Protein AF-C4V3V7-F1 (afdb_monomer)

Solvent-accessible surface area (backbone atoms only — not comparable to full-atom values): 4090 Å² total; per-residue (Å²): 129,79,98,53,101,74,85,86,87,72,66,64,66,59,52,46,50,52,51,52,58,53,56,74,76,46,62,93,82,61,85,84,83,86,82,45,62,71,41,33,76,74,65,39,31,67,64,52,51,49,45,52,51,64,74,61,60,71,83,83,125

Radius of gyration: 14.08 Å; Cα contacts (8 Å, |Δi|>4): 32; chains: 1; bounding box: 35×21×43 Å

Mean predicted aligned error: 4.58 Å

Secondary structure (DSSP, 8-state):
--SSS------HHHHHHHHHHHHHHS-TT-------HHHHHHT-HHHHHHHHHHHH-----

InterPro domains:
  IPR000821 Alanine racemase [PTHR30511] (1-56)
  IPR001608 Alanine racemase, N-terminal [PF01168] (10-56)
  IPR020622 Alanine racemase, pyridoxal-phosphate attachment site [PS00395] (34-44)
  IPR029066 PLP-binding barrel [G3DSA:3.20.20.10] (12-57)
  IPR029066 PLP-binding barrel [SSF51419] (10-56)

Organism: NCBI:txid638302

Structure (mmCIF, N/CA/C/O backbone):
data_AF-C4V3V7-F1
#
_entry.id   AF-C4V3V7-F1
#
loop_
_atom_site.group_PDB
_atom_site.id
_atom_site.type_symbol
_atom_site.label_atom_id
_atom_site.label_alt_id
_atom_site.label_comp_id
_atom_site.label_asym_id
_atom_site.label_entity_id
_atom_site.label_seq_id
_atom_site.pdbx_PDB_ins_code
_atom_site.Cartn_x
_atom_site.Cartn_y
_atom_site.Cartn_z
_atom_site.occupancy
_atom_site.B_iso_or_equiv
_atom_site.auth_seq_id
_atom_site.auth_comp_id
_atom_site.auth_asym_id
_atom_site.auth_atom_id
_atom_site.pdbx_PDB_model_num
ATOM 1 N N . MET A 1 1 ? 5.581 -8.683 -20.200 1.00 60.91 1 MET A N 1
ATOM 2 C CA . MET A 1 1 ? 6.827 -8.045 -19.727 1.00 60.91 1 MET A CA 1
ATOM 3 C C .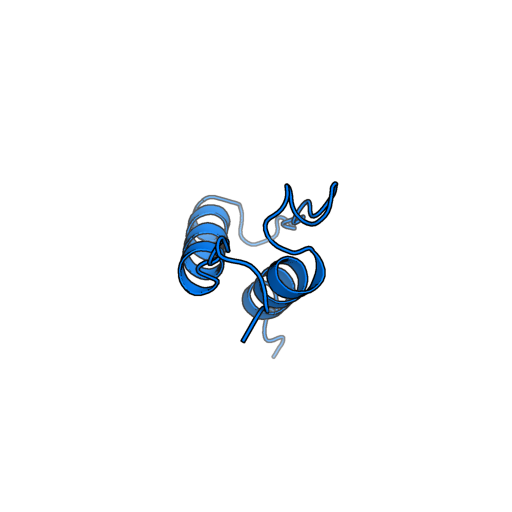 MET A 1 1 ? 6.963 -6.703 -20.427 1.00 60.91 1 MET A C 1
ATOM 5 O O . MET A 1 1 ? 6.715 -6.670 -21.629 1.00 60.91 1 MET A O 1
ATOM 9 N N . PRO A 1 2 ? 7.238 -5.603 -19.710 1.00 70.94 2 PRO A N 1
ATOM 10 C CA . PRO A 1 2 ? 7.373 -4.289 -20.332 1.00 70.94 2 PRO A CA 1
ATOM 11 C C . PRO A 1 2 ? 8.495 -4.307 -21.383 1.00 70.94 2 PRO A C 1
ATOM 13 O O . PRO A 1 2 ? 9.574 -4.830 -21.134 1.00 70.94 2 PRO A O 1
ATOM 16 N N . ASN A 1 3 ? 8.244 -3.724 -22.559 1.00 80.00 3 ASN A N 1
ATOM 17 C CA . ASN A 1 3 ? 9.203 -3.600 -23.672 1.00 80.00 3 ASN A CA 1
ATOM 18 C C . ASN A 1 3 ? 10.237 -2.471 -23.431 1.00 80.00 3 ASN A C 1
ATOM 20 O O . ASN A 1 3 ? 10.629 -1.744 -24.339 1.00 80.00 3 ASN A O 1
ATOM 24 N N . ARG A 1 4 ? 10.613 -2.222 -22.173 1.00 82.50 4 ARG A N 1
ATOM 25 C CA . ARG A 1 4 ? 11.509 -1.124 -21.790 1.00 82.50 4 ARG A CA 1
ATOM 26 C C . ARG A 1 4 ? 12.511 -1.638 -20.769 1.00 82.50 4 ARG A C 1
ATOM 28 O O . ARG A 1 4 ? 12.135 -2.355 -19.851 1.00 82.50 4 ARG A O 1
ATOM 35 N N . ALA A 1 5 ? 13.770 -1.237 -20.919 1.00 90.06 5 ALA A N 1
ATOM 36 C CA . ALA A 1 5 ? 14.894 -1.762 -20.143 1.00 90.06 5 ALA A CA 1
ATOM 37 C C . ALA A 1 5 ? 14.896 -1.390 -18.642 1.00 90.06 5 ALA A C 1
ATOM 39 O O . ALA A 1 5 ? 15.790 -1.817 -17.922 1.00 90.06 5 ALA A O 1
ATOM 40 N N . ALA A 1 6 ? 13.928 -0.601 -18.164 1.00 92.62 6 ALA A N 1
ATOM 41 C CA . ALA A 1 6 ? 13.830 -0.187 -16.768 1.00 92.62 6 ALA A CA 1
ATOM 42 C C . ALA A 1 6 ? 12.391 -0.315 -16.261 1.00 92.62 6 ALA A C 1
ATOM 44 O O . ALA A 1 6 ? 11.443 0.085 -16.945 1.00 92.62 6 ALA A O 1
ATOM 45 N N . TRP A 1 7 ? 12.251 -0.841 -15.046 1.00 94.00 7 TRP A N 1
ATOM 46 C CA . TRP A 1 7 ? 10.992 -0.965 -14.321 1.00 94.00 7 TRP A CA 1
ATOM 47 C C . TRP A 1 7 ? 11.216 -0.686 -12.833 1.00 94.00 7 TRP A C 1
ATOM 49 O O . TRP A 1 7 ? 12.341 -0.758 -12.341 1.00 94.00 7 TRP A O 1
ATOM 59 N N . ALA A 1 8 ? 10.132 -0.362 -12.134 1.00 94.56 8 ALA A N 1
ATOM 60 C CA . ALA A 1 8 ? 10.090 -0.301 -10.682 1.00 94.56 8 ALA A CA 1
ATOM 61 C C . ALA A 1 8 ? 9.164 -1.413 -10.187 1.00 94.56 8 ALA A C 1
ATOM 63 O O . ALA A 1 8 ? 8.069 -1.594 -10.723 1.00 94.56 8 ALA A O 1
ATOM 64 N N . GLU A 1 9 ? 9.617 -2.163 -9.190 1.00 96.25 9 GLU A N 1
ATOM 65 C CA . GLU A 1 9 ? 8.809 -3.164 -8.504 1.00 96.25 9 GLU A CA 1
ATOM 66 C C . GLU A 1 9 ? 8.353 -2.604 -7.161 1.00 96.25 9 GLU A C 1
ATOM 68 O O . GLU A 1 9 ? 9.131 -1.973 -6.446 1.00 96.25 9 GLU A O 1
ATOM 73 N N . ILE A 1 10 ? 7.081 -2.819 -6.837 1.00 97.81 10 ILE A N 1
ATOM 74 C CA . ILE A 1 10 ? 6.466 -2.332 -5.607 1.00 97.81 10 ILE A CA 1
ATOM 75 C C . ILE A 1 10 ? 6.065 -3.533 -4.758 1.00 97.81 10 ILE A C 1
ATOM 77 O O . ILE A 1 10 ? 5.242 -4.349 -5.176 1.00 97.81 10 ILE A O 1
ATOM 81 N N . ASP A 1 11 ? 6.609 -3.610 -3.545 1.00 98.44 11 ASP A N 1
ATOM 82 C CA . ASP A 1 11 ? 6.265 -4.650 -2.578 1.00 98.44 11 ASP A CA 1
ATOM 83 C C . ASP A 1 11 ? 4.950 -4.310 -1.852 1.00 98.44 11 ASP A C 1
ATOM 85 O O . ASP A 1 11 ? 4.884 -3.456 -0.961 1.00 98.44 11 ASP A O 1
ATOM 89 N N . LEU A 1 12 ? 3.875 -5.006 -2.229 1.00 98.25 12 LEU A N 1
ATOM 90 C CA . LEU A 1 12 ? 2.563 -4.861 -1.592 1.00 98.25 12 LEU A CA 1
ATOM 91 C C . LEU A 1 12 ? 2.509 -5.472 -0.181 1.00 98.25 12 LEU A C 1
ATOM 93 O O . LEU A 1 12 ? 1.702 -5.036 0.642 1.00 98.25 12 LEU A O 1
ATOM 97 N N . GL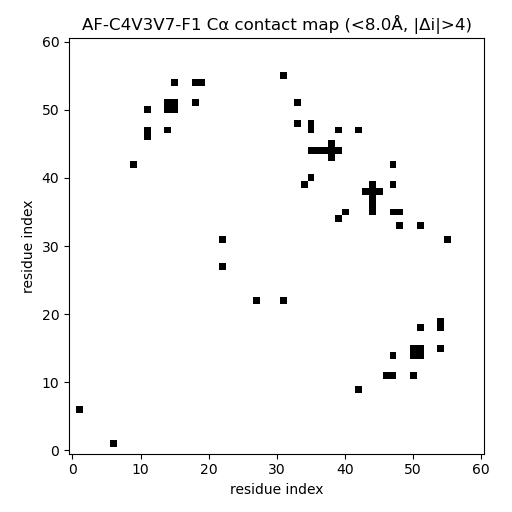Y A 1 13 ? 3.370 -6.446 0.123 1.00 98.44 13 GLY A N 1
ATOM 98 C CA . GLY A 1 13 ? 3.520 -7.015 1.461 1.00 98.44 13 GLY A CA 1
ATOM 99 C C . GLY A 1 13 ? 4.110 -6.001 2.439 1.00 98.44 13 GLY A C 1
ATOM 100 O O . GLY A 1 13 ? 3.614 -5.871 3.560 1.00 98.44 13 GLY A O 1
ATOM 101 N N . ALA A 1 14 ? 5.085 -5.208 1.991 1.00 98.62 14 ALA A N 1
ATOM 102 C CA . ALA A 1 14 ? 5.616 -4.087 2.762 1.00 98.62 14 ALA A CA 1
ATOM 103 C C . ALA A 1 14 ? 4.539 -3.023 3.044 1.00 98.62 14 ALA A C 1
ATOM 105 O O . ALA A 1 14 ? 4.429 -2.538 4.172 1.00 98.62 14 ALA A O 1
ATOM 106 N N . LEU A 1 15 ? 3.681 -2.702 2.065 1.00 98.06 15 LEU A N 1
ATOM 107 C CA . LEU A 1 15 ? 2.545 -1.795 2.284 1.00 98.06 15 LEU A CA 1
ATOM 108 C C . LEU A 1 15 ? 1.563 -2.339 3.334 1.00 98.06 15 LEU A C 1
ATOM 110 O O . LEU A 1 15 ? 1.146 -1.593 4.223 1.00 98.06 15 LEU A O 1
ATOM 114 N N . ALA A 1 16 ? 1.227 -3.629 3.267 1.00 98.31 16 ALA A N 1
ATOM 115 C CA . ALA A 1 16 ? 0.350 -4.277 4.241 1.00 98.31 16 ALA A CA 1
ATOM 116 C C . ALA A 1 16 ? 0.960 -4.278 5.653 1.00 98.31 16 ALA A C 1
ATOM 118 O O . ALA A 1 16 ? 0.288 -3.941 6.630 1.00 98.31 16 ALA A O 1
ATOM 119 N N . HIS A 1 17 ? 2.252 -4.598 5.767 1.00 98.56 17 HIS A N 1
ATOM 120 C CA . HIS A 1 17 ? 2.988 -4.535 7.029 1.00 98.56 17 HIS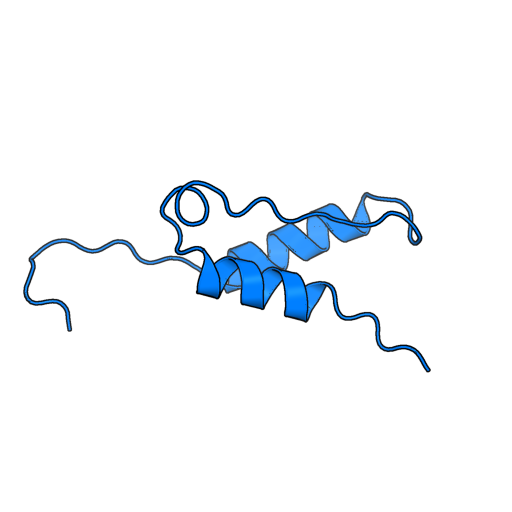 A CA 1
ATOM 121 C C . HIS A 1 17 ? 2.949 -3.124 7.635 1.00 98.56 17 HIS A C 1
ATOM 123 O O . HIS A 1 17 ? 2.549 -2.959 8.788 1.00 98.56 17 HIS A O 1
ATOM 129 N N . ASN A 1 18 ? 3.263 -2.098 6.839 1.00 98.25 18 ASN A N 1
ATOM 130 C CA . ASN A 1 18 ? 3.251 -0.702 7.281 1.00 98.25 18 ASN A CA 1
ATOM 131 C C . ASN A 1 18 ? 1.860 -0.253 7.745 1.00 98.25 18 ASN A C 1
ATOM 133 O O . ASN A 1 18 ? 1.734 0.447 8.751 1.00 98.25 18 ASN A O 1
ATOM 137 N N . TYR A 1 19 ? 0.803 -0.679 7.048 1.00 97.69 19 TYR A N 1
ATOM 138 C CA . TYR A 1 19 ? -0.568 -0.409 7.473 1.00 97.69 19 TYR A CA 1
ATOM 139 C C . TYR A 1 19 ? -0.843 -0.988 8.869 1.00 97.69 19 TYR A C 1
ATOM 141 O O . TYR A 1 19 ? -1.357 -0.278 9.738 1.00 97.69 19 TYR A O 1
ATOM 149 N N . ARG A 1 20 ? -0.478 -2.256 9.111 1.00 96.94 20 ARG A N 1
ATOM 150 C CA . ARG A 1 20 ? -0.667 -2.932 10.408 1.00 96.94 20 ARG A CA 1
ATOM 151 C C . ARG A 1 20 ? 0.134 -2.268 11.527 1.00 96.94 20 ARG A C 1
ATOM 153 O O . ARG A 1 20 ? -0.399 -2.098 12.622 1.00 96.94 20 ARG A O 1
ATOM 160 N N . GLU A 1 21 ? 1.358 -1.829 11.242 1.00 98.31 21 GLU A N 1
ATOM 161 C CA . GLU A 1 21 ? 2.195 -1.085 12.191 1.00 98.31 21 GLU A CA 1
ATOM 162 C C . GLU A 1 21 ? 1.588 0.265 12.580 1.00 98.31 21 GLU A C 1
ATOM 164 O O . GLU A 1 21 ? 1.568 0.631 13.753 1.00 98.31 21 GLU A O 1
ATOM 169 N N . ILE A 1 22 ? 1.034 1.013 11.625 1.00 97.31 22 ILE A N 1
ATOM 170 C CA . ILE A 1 22 ? 0.315 2.253 11.944 1.00 97.31 22 ILE A CA 1
ATOM 171 C C . ILE A 1 22 ? -0.945 1.924 12.749 1.00 97.31 22 ILE A C 1
ATOM 173 O O . ILE A 1 22 ? -1.249 2.586 13.743 1.00 97.31 22 ILE A O 1
ATOM 177 N N . ARG A 1 23 ? -1.674 0.876 12.351 1.00 95.50 23 ARG A N 1
ATOM 178 C CA . ARG A 1 23 ? -2.914 0.459 13.003 1.00 95.50 23 ARG A CA 1
ATOM 179 C C . ARG A 1 23 ? -2.706 0.047 14.462 1.00 95.50 23 ARG A C 1
ATOM 181 O O . ARG A 1 23 ? -3.572 0.349 15.281 1.00 95.50 23 ARG A O 1
ATOM 188 N N . SER A 1 24 ? -1.591 -0.604 14.791 1.00 96.38 24 SER A N 1
ATOM 189 C CA . SER A 1 24 ? -1.264 -1.027 16.160 1.00 96.38 24 SER A CA 1
ATOM 190 C C . SER A 1 24 ? -0.952 0.150 17.094 1.00 96.38 24 SER A C 1
ATOM 192 O O . SER A 1 24 ? -1.107 0.027 18.308 1.00 96.38 24 SER A O 1
ATOM 194 N N . ARG A 1 25 ? -0.572 1.306 16.532 1.00 97.75 25 ARG A N 1
ATOM 195 C CA . ARG A 1 25 ? -0.151 2.508 17.272 1.00 97.75 25 ARG A CA 1
ATOM 196 C C . ARG A 1 25 ? -1.254 3.551 17.459 1.00 97.75 25 ARG A C 1
ATOM 198 O O . ARG A 1 25 ? -1.064 4.501 18.214 1.00 97.75 25 ARG A O 1
ATOM 205 N N . ILE A 1 26 ? -2.399 3.399 16.793 1.00 96.38 26 ILE A N 1
ATOM 206 C CA . ILE A 1 26 ? -3.539 4.320 16.912 1.00 96.38 26 ILE A CA 1
ATOM 207 C C . ILE A 1 26 ? -4.675 3.711 17.738 1.00 96.38 26 ILE A C 1
ATOM 209 O O . ILE A 1 26 ? -4.787 2.498 17.904 1.00 96.38 26 ILE A O 1
ATOM 213 N N . GLN A 1 27 ? -5.568 4.559 18.254 1.00 96.25 27 GLN A N 1
ATOM 214 C CA . GLN A 1 27 ? -6.736 4.095 19.003 1.00 96.25 27 GLN A CA 1
ATOM 215 C C . GLN A 1 27 ? -7.605 3.150 18.160 1.00 96.25 27 GLN A C 1
ATOM 217 O O . GLN A 1 27 ? -7.890 3.418 16.993 1.00 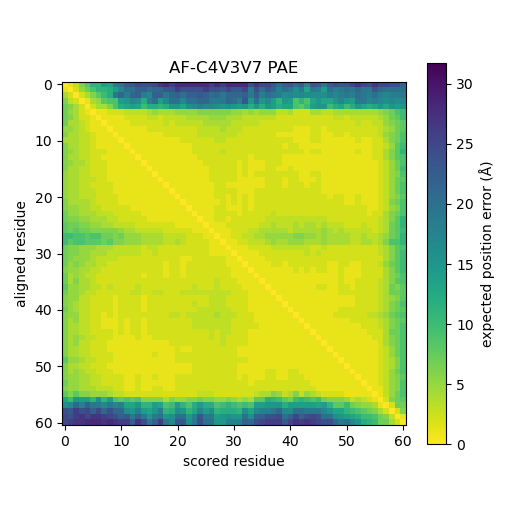96.25 27 GLN A O 1
ATOM 222 N N . LYS A 1 28 ?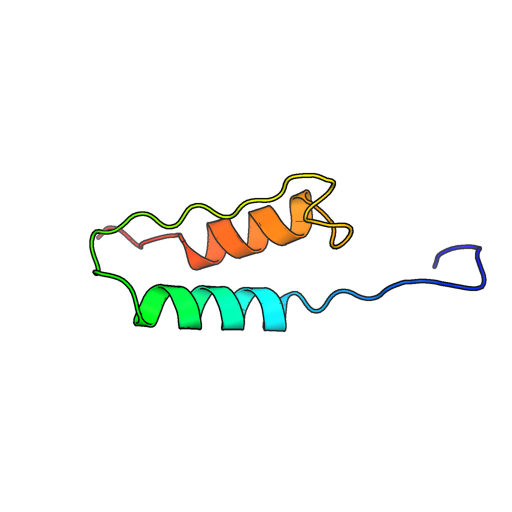 -8.140 2.091 18.783 1.00 88.75 28 LYS A N 1
ATOM 223 C CA . LYS A 1 28 ? -8.977 1.078 18.107 1.00 88.75 28 LYS A CA 1
ATOM 224 C C . LYS A 1 28 ? -10.195 1.650 17.366 1.00 88.75 28 LYS A C 1
ATOM 226 O O . LYS A 1 28 ? -10.694 1.017 16.444 1.00 88.75 28 LYS A O 1
ATOM 231 N N . ARG A 1 29 ? -10.699 2.825 17.743 1.00 91.00 29 ARG A N 1
ATOM 232 C CA . ARG A 1 29 ? -11.837 3.473 17.064 1.00 91.00 29 ARG A CA 1
ATOM 233 C C . ARG A 1 29 ? -11.428 4.566 16.075 1.00 91.00 29 ARG A C 1
ATOM 235 O O . ARG A 1 29 ? -12.282 5.052 15.341 1.00 91.00 29 ARG A O 1
ATOM 242 N N . ALA A 1 30 ? -10.151 4.943 16.034 1.00 94.94 30 ALA A N 1
ATOM 243 C CA . ALA A 1 30 ? -9.666 5.913 15.065 1.00 94.94 30 ALA A CA 1
ATOM 244 C C . ALA A 1 30 ? -9.777 5.333 13.651 1.00 94.94 30 ALA A C 1
ATOM 246 O O . ALA A 1 30 ? -9.453 4.164 13.415 1.00 94.94 30 ALA A O 1
ATOM 247 N N . LYS A 1 31 ? -10.238 6.158 12.710 1.00 93.19 31 LYS A N 1
ATOM 248 C CA . LYS A 1 31 ? -10.209 5.831 11.283 1.00 93.19 31 LYS A CA 1
ATOM 249 C C . LYS A 1 31 ? -8.801 6.078 10.750 1.00 93.19 31 LYS A C 1
ATOM 251 O O . LYS A 1 31 ? -8.169 7.060 11.131 1.00 93.19 31 LYS A O 1
ATOM 256 N N . LEU A 1 32 ? -8.337 5.209 9.857 1.00 94.75 32 LEU A N 1
ATOM 257 C CA . LEU A 1 32 ? -7.087 5.397 9.127 1.00 94.75 32 LEU A CA 1
ATOM 258 C C . LEU A 1 32 ? -7.417 5.777 7.680 1.00 94.75 32 LEU A C 1
ATOM 260 O O . LEU A 1 32 ? -8.223 5.111 7.036 1.00 94.75 32 LEU A O 1
ATOM 264 N N . CYS A 1 33 ? -6.828 6.868 7.192 1.00 96.19 33 CYS A N 1
ATOM 265 C CA . CYS A 1 33 ? -7.026 7.359 5.831 1.00 96.19 33 CYS A CA 1
ATOM 266 C C . CYS A 1 33 ? -5.739 7.146 5.028 1.00 96.19 33 CYS A C 1
ATOM 268 O O . CYS A 1 33 ? -4.741 7.823 5.274 1.00 96.19 33 CYS A O 1
ATOM 270 N N . ALA A 1 34 ? -5.749 6.197 4.090 1.00 97.19 34 ALA A N 1
ATOM 271 C CA . ALA A 1 34 ? -4.626 5.979 3.185 1.00 97.19 34 ALA A CA 1
ATOM 272 C C . ALA A 1 34 ? -4.622 7.051 2.085 1.00 97.19 34 ALA A C 1
ATOM 274 O O . ALA A 1 34 ? -5.556 7.147 1.288 1.00 97.19 34 ALA A O 1
ATOM 275 N N . VAL A 1 35 ? -3.569 7.867 2.035 1.00 98.06 35 VAL A N 1
ATOM 276 C CA . VAL A 1 35 ? -3.436 8.943 1.046 1.00 98.06 35 VAL A CA 1
ATOM 277 C C . VAL A 1 35 ? -2.745 8.399 -0.201 1.00 98.06 35 VAL A C 1
ATOM 279 O O . VAL A 1 35 ? -1.545 8.152 -0.192 1.00 98.06 35 VAL A O 1
ATOM 282 N N . VAL A 1 36 ? -3.498 8.253 -1.291 1.00 98.06 36 VAL A N 1
ATOM 283 C CA . VAL A 1 36 ? -3.013 7.673 -2.561 1.00 98.06 36 VAL A CA 1
ATOM 284 C C . VAL A 1 36 ? -2.906 8.697 -3.699 1.00 98.06 36 VAL A C 1
ATOM 286 O O . VAL A 1 36 ? -2.988 8.352 -4.877 1.00 98.06 36 VAL A O 1
ATOM 289 N N . LYS A 1 37 ? -2.728 9.982 -3.367 1.00 97.56 37 LYS A N 1
ATOM 290 C CA . LYS A 1 37 ? -2.520 11.043 -4.369 1.00 97.56 37 LYS A CA 1
ATOM 291 C C . LYS A 1 37 ? -1.266 10.781 -5.215 1.00 97.56 37 LYS A C 1
ATOM 293 O O . LYS A 1 37 ? -0.366 10.068 -4.777 1.00 97.56 37 LYS A O 1
ATOM 298 N N . ALA A 1 38 ? -1.201 11.402 -6.396 1.00 98.25 38 ALA A N 1
ATOM 299 C CA . ALA A 1 38 ? -0.071 11.268 -7.325 1.00 98.25 38 ALA A CA 1
ATOM 300 C C . ALA A 1 38 ? 0.296 9.795 -7.601 1.00 98.25 38 ALA A C 1
ATOM 302 O O . ALA A 1 38 ? 1.451 9.399 -7.476 1.00 98.25 38 ALA A O 1
ATOM 303 N N . ASP A 1 39 ? -0.719 8.983 -7.907 1.00 97.94 39 ASP A N 1
ATOM 304 C CA . ASP A 1 39 ? -0.585 7.543 -8.148 1.00 97.94 39 ASP A CA 1
ATOM 305 C C . ASP A 1 39 ? 0.055 6.770 -6.977 1.00 97.94 39 ASP A C 1
ATOM 307 O O . ASP A 1 39 ? 1.000 6.003 -7.148 1.00 97.94 39 ASP A O 1
ATOM 311 N N . ALA A 1 40 ? -0.412 7.038 -5.750 1.00 97.50 40 ALA A N 1
ATOM 312 C CA . ALA A 1 40 ? 0.247 6.604 -4.514 1.00 97.50 40 ALA A CA 1
ATOM 313 C C . ALA A 1 40 ? 1.745 6.955 -4.491 1.00 97.50 40 ALA A C 1
ATOM 315 O O . ALA A 1 40 ? 2.593 6.115 -4.204 1.00 97.50 40 ALA A O 1
ATOM 316 N N . TYR A 1 41 ? 2.077 8.210 -4.800 1.00 97.56 41 TYR A N 1
ATOM 317 C CA . TYR A 1 41 ? 3.462 8.686 -4.883 1.00 97.56 41 TYR A CA 1
ATOM 318 C C . TYR A 1 41 ? 4.324 7.859 -5.859 1.00 97.56 41 TYR A C 1
ATOM 320 O O . TYR A 1 41 ? 5.488 7.590 -5.577 1.00 97.56 41 TYR A O 1
ATOM 328 N N . GLY A 1 42 ? 3.742 7.422 -6.981 1.00 97.81 42 GLY A N 1
ATOM 329 C CA . GLY A 1 42 ? 4.404 6.594 -7.997 1.00 97.81 42 GLY A CA 1
ATOM 330 C C . GLY A 1 42 ? 4.452 5.090 -7.699 1.00 97.81 42 GLY A C 1
ATOM 331 O O . GLY A 1 42 ? 5.098 4.358 -8.443 1.00 97.81 42 GLY A O 1
ATOM 332 N N . HIS A 1 43 ? 3.778 4.619 -6.643 1.00 97.62 43 HIS A N 1
ATOM 333 C CA . HIS A 1 43 ? 3.724 3.197 -6.271 1.00 97.62 43 HIS A CA 1
ATOM 334 C C . HIS A 1 43 ? 2.515 2.456 -6.881 1.00 97.62 43 HIS A C 1
ATOM 336 O O . HIS A 1 43 ? 2.387 1.245 -6.717 1.00 97.62 43 HIS A O 1
ATOM 342 N N . GLY A 1 44 ? 1.612 3.163 -7.568 1.00 98.06 44 GLY A N 1
ATOM 343 C CA . GLY A 1 44 ? 0.387 2.612 -8.146 1.00 98.06 44 GLY A CA 1
ATOM 344 C C . GLY A 1 44 ? -0.818 2.757 -7.212 1.00 98.06 44 GLY A C 1
ATOM 345 O O . GLY A 1 44 ? -1.000 1.990 -6.262 1.00 98.06 44 GLY A O 1
ATOM 346 N N . ALA A 1 45 ? -1.700 3.715 -7.514 1.00 98.25 45 ALA A N 1
ATOM 347 C CA . ALA A 1 45 ? -2.817 4.112 -6.653 1.00 98.25 45 ALA A CA 1
ATOM 348 C C . ALA A 1 45 ? -3.797 2.969 -6.391 1.00 98.25 45 ALA A C 1
ATOM 350 O O . ALA A 1 45 ? -4.235 2.776 -5.260 1.00 98.25 45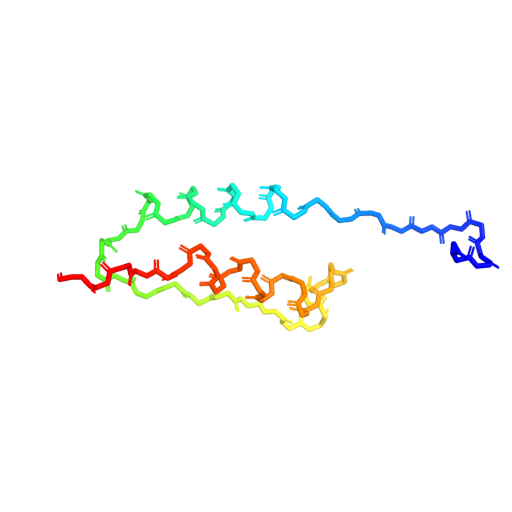 ALA A O 1
ATOM 351 N N . ILE A 1 46 ? -4.153 2.216 -7.437 1.00 98.38 46 ILE A N 1
ATOM 352 C CA . ILE A 1 46 ? -5.174 1.164 -7.349 1.00 98.38 46 ILE A 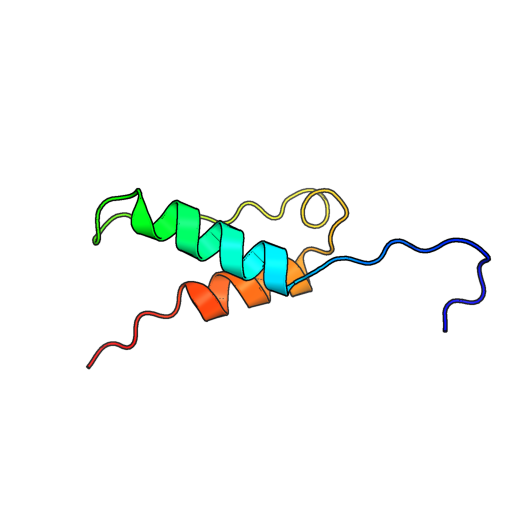CA 1
ATOM 353 C C . ILE A 1 46 ? -4.681 0.012 -6.472 1.00 98.38 46 ILE A C 1
ATOM 355 O O . ILE A 1 46 ? -5.411 -0.437 -5.587 1.00 98.38 46 ILE A O 1
ATOM 359 N N . ALA A 1 47 ? -3.448 -0.449 -6.692 1.00 98.19 47 ALA A N 1
ATOM 360 C CA . ALA A 1 47 ? -2.863 -1.534 -5.912 1.00 98.19 47 ALA A CA 1
ATOM 361 C C . ALA A 1 47 ? -2.702 -1.124 -4.439 1.00 98.19 47 ALA A C 1
ATOM 363 O O . ALA A 1 47 ? -3.165 -1.839 -3.551 1.00 98.19 47 ALA A O 1
ATOM 364 N N . ALA A 1 48 ? -2.156 0.068 -4.179 1.00 98.3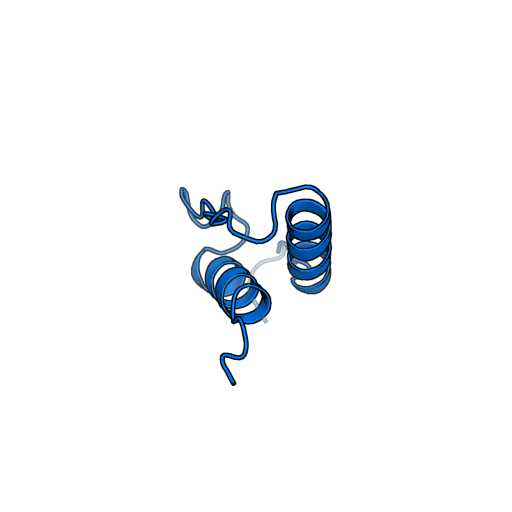8 48 ALA A N 1
ATOM 365 C CA . ALA A 1 48 ? -2.007 0.592 -2.823 1.00 98.38 48 ALA A CA 1
ATOM 366 C C . ALA A 1 48 ? -3.360 0.778 -2.108 1.00 98.38 48 ALA A C 1
ATOM 368 O O . ALA A 1 48 ? -3.510 0.393 -0.947 1.00 98.38 48 ALA A O 1
ATOM 369 N N . ALA A 1 49 ? -4.371 1.317 -2.800 1.00 98.12 49 ALA A N 1
ATOM 370 C CA . ALA A 1 49 ? -5.712 1.483 -2.243 1.00 98.12 49 ALA A CA 1
ATOM 371 C C . ALA A 1 49 ? -6.373 0.136 -1.924 1.00 98.12 49 ALA A C 1
ATOM 373 O O . ALA A 1 49 ? -7.036 0.015 -0.895 1.00 98.12 49 ALA A O 1
ATOM 374 N N . ARG A 1 50 ? -6.179 -0.888 -2.768 1.00 98.25 50 ARG A N 1
ATOM 375 C CA . ARG A 1 50 ? -6.686 -2.242 -2.510 1.00 98.25 50 ARG A CA 1
ATOM 376 C C . ARG A 1 50 ? -6.086 -2.820 -1.232 1.00 98.25 50 ARG A C 1
ATOM 378 O O . ARG A 1 50 ? -6.852 -3.252 -0.379 1.00 98.25 50 ARG A O 1
ATOM 385 N N . VAL A 1 51 ? -4.761 -2.747 -1.076 1.00 98.12 51 VAL A N 1
ATOM 386 C CA . VAL A 1 51 ? -4.071 -3.205 0.142 1.00 98.12 51 VAL A CA 1
ATOM 387 C C . VAL A 1 51 ? -4.634 -2.499 1.374 1.00 98.12 51 VAL A C 1
ATOM 389 O O . VAL A 1 51 ? -5.040 -3.157 2.325 1.00 98.12 51 VAL A O 1
ATOM 392 N N . ALA A 1 52 ? -4.743 -1.168 1.345 1.00 97.38 52 ALA A N 1
ATOM 393 C CA . ALA A 1 52 ? -5.277 -0.411 2.475 1.00 97.38 52 ALA A CA 1
ATOM 394 C C . ALA A 1 52 ? -6.737 -0.769 2.809 1.00 97.38 52 ALA A C 1
ATOM 396 O O . ALA A 1 52 ? -7.097 -0.845 3.984 1.00 97.38 52 ALA A O 1
ATOM 397 N N . LEU A 1 53 ? -7.584 -0.993 1.797 1.00 96.62 53 LEU A N 1
ATOM 398 C CA . LEU A 1 53 ? -8.963 -1.432 2.010 1.00 96.62 53 LEU A CA 1
ATOM 399 C C . LEU A 1 53 ? -9.014 -2.830 2.620 1.00 96.62 53 LEU A C 1
ATOM 401 O O . LEU A 1 53 ? -9.774 -3.034 3.559 1.00 96.62 53 LEU A O 1
ATOM 405 N N . ASP A 1 54 ? -8.219 -3.771 2.116 1.00 96.69 54 ASP A N 1
ATOM 406 C CA . ASP A 1 54 ? -8.233 -5.154 2.585 1.00 96.69 54 ASP A CA 1
ATOM 407 C C . ASP A 1 54 ? -7.692 -5.277 4.016 1.00 96.69 54 ASP A C 1
ATOM 409 O O . ASP A 1 54 ? -8.318 -5.946 4.835 1.00 96.69 54 ASP A O 1
ATOM 413 N N . GLU A 1 55 ? -6.638 -4.535 4.368 1.00 95.94 55 GLU A N 1
ATOM 414 C CA . GLU A 1 55 ? -6.146 -4.438 5.751 1.00 95.94 55 GLU A CA 1
ATOM 415 C C . GLU A 1 55 ? -7.098 -3.660 6.679 1.00 95.94 55 GLU A C 1
ATOM 417 O O . GLU A 1 55 ? -7.133 -3.871 7.893 1.00 95.94 55 GLU A O 1
ATOM 422 N N . GLY A 1 56 ? -7.876 -2.727 6.125 1.00 91.38 56 GLY A N 1
ATOM 423 C CA . GLY A 1 56 ? -8.840 -1.911 6.859 1.00 91.38 56 GLY A CA 1
ATOM 424 C C . GLY A 1 56 ? -10.201 -2.564 7.088 1.00 91.38 56 GLY A C 1
ATOM 425 O O . GLY A 1 56 ? -10.989 -2.044 7.887 1.00 91.38 56 GLY A O 1
ATOM 426 N N . ARG A 1 57 ? -10.498 -3.692 6.429 1.00 87.12 57 ARG A N 1
ATOM 427 C CA . ARG A 1 57 ? -11.741 -4.446 6.643 1.00 87.12 57 ARG A CA 1
ATOM 428 C C . ARG A 1 57 ? -11.789 -4.931 8.085 1.00 87.1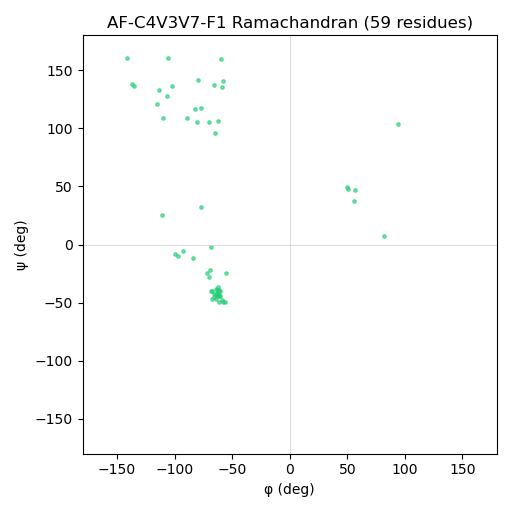2 57 ARG A C 1
ATOM 430 O O . ARG A 1 57 ? -11.118 -5.875 8.481 1.00 87.12 57 ARG A O 1
ATOM 437 N N . THR A 1 58 ? -12.635 -4.292 8.880 1.00 65.88 58 THR A N 1
ATOM 438 C CA . THR A 1 58 ? -13.006 -4.827 10.187 1.00 65.88 58 THR A CA 1
ATOM 439 C C . THR A 1 58 ? -14.113 -5.844 9.944 1.00 65.88 58 THR A C 1
ATOM 441 O O . THR A 1 58 ? -15.178 -5.476 9.450 1.00 65.88 58 THR A O 1
ATOM 444 N N . THR A 1 59 ? -13.872 -7.119 10.247 1.00 54.62 59 THR A N 1
ATOM 445 C CA . THR A 1 59 ? -14.936 -8.128 10.262 1.00 54.62 59 THR A CA 1
ATOM 446 C C . THR A 1 59 ? -15.911 -7.752 11.372 1.00 54.62 59 THR A C 1
ATOM 448 O O . THR A 1 59 ? -15.672 -8.041 12.540 1.00 54.62 59 THR A O 1
ATOM 451 N N . SER A 1 60 ? -16.986 -7.049 11.021 1.00 46.62 60 SER A N 1
ATOM 452 C CA . SER A 1 60 ? -18.138 -6.896 11.902 1.00 46.62 60 SER A CA 1
ATOM 453 C C . SER A 1 60 ? -18.824 -8.260 11.982 1.00 46.62 60 SER A C 1
ATOM 455 O O . SER A 1 60 ? -19.448 -8.696 11.016 1.00 46.62 60 SER A O 1
ATOM 457 N N . ARG A 1 61 ? -18.656 -8.947 13.110 1.00 38.75 61 ARG A N 1
ATOM 458 C CA . ARG A 1 61 ? -19.673 -9.837 13.671 1.00 38.75 61 ARG A CA 1
ATOM 459 C C . ARG A 1 61 ? -20.249 -9.140 14.890 1.00 38.75 61 ARG A C 1
ATOM 461 O O . ARG A 1 61 ? -19.441 -8.515 15.612 1.00 38.75 61 ARG A O 1
#

Sequence (61 aa):
MPNRAAWAEIDLGALAHNYREIRSRIQKRAKLCAVVKADAYGHGAIAAARVALDEGRTTSR

pLDDT: mean 92.0, std 12.83, range [38.75, 98.62]

Foldseek 3Di:
DDPDPDDDDADLVVLLVVLVVVCVVDDVPDDDDQDCPPCNVPRHSVSSVVSNVVSRDDPDD